Protein AF-A0A9W4UW93-F1 (afdb_monomer)

Secondary structure (DSSP, 8-state):
-PPPHHHHHHHHHHHHHHHHTHHHHHHHHHHH-SSS-HHHHHHHHHHHHHHHHHHHHHTTSSS---HHHHHHHHHHHHHHHHHHHHHHH---

Radius of gyration: 14.06 Å; Cα contacts (8 Å, |Δi|>4): 73; chains: 1; bounding box: 36×21×44 Å

Solvent-accessible surface area (backbone atoms only — not comparable to full-atom values): 5124 Å² total; per-residue (Å²): 110,68,72,52,72,69,54,51,51,49,55,49,50,43,50,56,50,48,39,73,46,19,63,61,41,35,57,55,21,54,79,72,32,88,88,51,62,31,51,60,48,20,48,51,49,49,55,50,50,46,52,48,54,53,55,58,71,32,66,83,46,96,65,66,81,49,73,46,28,53,51,48,52,51,50,56,50,58,73,42,42,64,60,43,52,47,42,45,63,50,90,126

pLDDT: mean 89.3, std 11.52, range [40.62, 98.12]

Mean predicted aligned error: 4.59 Å

Foldseek 3Di:
DEDDPVLLVVLVVLLVVLLVVLVVLLVVLVVVQPVHDSLVSSLVVSLVSSVVVSQVVQPVPPDTDDPNHVVVSVVSCVVCSVSSSDSNVDDD

Structure (mmCIF, N/CA/C/O backbone):
data_AF-A0A9W4UW93-F1
#
_entry.id   AF-A0A9W4UW93-F1
#
loop_
_atom_site.group_PDB
_atom_site.id
_atom_site.type_symbol
_atom_site.label_atom_id
_atom_site.label_alt_id
_atom_site.label_comp_id
_atom_site.label_asym_id
_atom_site.label_entity_id
_atom_site.label_seq_id
_atom_site.pdbx_PDB_ins_code
_atom_site.Cartn_x
_atom_site.Cartn_y
_atom_site.Cartn_z
_atom_site.occupancy
_atom_site.B_iso_or_equiv
_atom_site.auth_seq_id
_atom_site.auth_comp_id
_atom_site.auth_asym_id
_atom_site.auth_atom_id
_atom_site.pdbx_PDB_model_num
ATOM 1 N N . MET A 1 1 ? 7.626 -8.784 -19.518 1.00 61.25 1 MET A N 1
ATOM 2 C CA . MET A 1 1 ? 8.906 -8.810 -18.773 1.00 61.25 1 MET A CA 1
ATOM 3 C C . MET A 1 1 ? 8.589 -8.457 -17.336 1.00 61.25 1 MET A C 1
ATOM 5 O O . MET A 1 1 ? 7.615 -7.760 -17.131 1.00 61.25 1 MET A O 1
ATOM 9 N N . ALA A 1 2 ? 9.340 -9.007 -16.388 1.00 78.19 2 ALA A N 1
ATOM 10 C CA . ALA A 1 2 ? 9.182 -8.759 -14.957 1.00 78.19 2 ALA A CA 1
ATOM 11 C C . ALA A 1 2 ? 9.935 -7.479 -14.532 1.00 78.19 2 ALA A C 1
ATOM 13 O O . ALA A 1 2 ? 10.783 -7.007 -15.291 1.00 78.19 2 ALA A O 1
ATOM 14 N N . LEU A 1 3 ? 9.693 -6.979 -13.313 1.00 85.94 3 LEU A N 1
ATOM 15 C CA . LEU A 1 3 ? 10.270 -5.717 -12.826 1.00 85.94 3 LEU A CA 1
ATOM 16 C C . LEU A 1 3 ? 11.803 -5.760 -12.801 1.00 85.94 3 LEU A C 1
ATOM 18 O O . LEU A 1 3 ? 12.404 -6.755 -12.370 1.00 85.94 3 LEU A O 1
ATOM 22 N N . GLN A 1 4 ? 12.447 -4.661 -13.176 1.00 90.19 4 GLN A N 1
ATOM 23 C CA . GLN A 1 4 ? 13.885 -4.463 -13.004 1.00 90.19 4 GLN A CA 1
ATOM 24 C C . GLN A 1 4 ? 14.242 -4.273 -11.522 1.00 90.19 4 GLN A C 1
ATOM 26 O O . GLN A 1 4 ? 13.386 -4.011 -10.675 1.00 90.19 4 GLN A O 1
ATOM 31 N N . GLU A 1 5 ? 15.522 -4.423 -11.177 1.00 91.44 5 GLU A N 1
ATOM 32 C CA . GLU A 1 5 ? 15.981 -4.346 -9.782 1.00 91.44 5 GLU A CA 1
ATOM 33 C C . GLU A 1 5 ? 15.674 -2.988 -9.134 1.00 91.44 5 GLU A C 1
ATOM 35 O O . GLU A 1 5 ? 15.196 -2.941 -7.999 1.00 91.44 5 GLU A O 1
ATOM 40 N N . GLU A 1 6 ? 15.871 -1.897 -9.875 1.00 91.12 6 GLU A N 1
ATOM 41 C CA . GLU A 1 6 ? 15.589 -0.536 -9.412 1.00 91.12 6 GLU A CA 1
ATOM 42 C C . GLU A 1 6 ? 14.094 -0.323 -9.134 1.00 91.12 6 GLU A C 1
ATOM 44 O O . GLU A 1 6 ? 13.719 0.243 -8.109 1.00 91.12 6 GLU A O 1
ATOM 49 N N . GLU A 1 7 ? 13.220 -0.882 -9.972 1.00 91.38 7 GLU A N 1
ATOM 50 C CA . GLU A 1 7 ? 11.769 -0.819 -9.784 1.00 91.38 7 GLU A CA 1
ATOM 51 C C . GLU A 1 7 ? 11.326 -1.618 -8.556 1.00 91.38 7 GLU A C 1
ATOM 53 O O . GLU A 1 7 ? 10.502 -1.157 -7.766 1.00 91.38 7 GLU A O 1
ATOM 58 N N . ARG A 1 8 ? 11.918 -2.799 -8.334 1.00 94.88 8 ARG A N 1
ATOM 59 C CA . ARG A 1 8 ? 11.678 -3.582 -7.112 1.00 94.88 8 ARG A CA 1
ATOM 60 C C . ARG A 1 8 ? 12.148 -2.819 -5.878 1.00 94.88 8 ARG A C 1
ATOM 62 O O . ARG A 1 8 ? 11.468 -2.843 -4.852 1.00 94.88 8 ARG A O 1
ATOM 69 N N . ALA A 1 9 ? 13.307 -2.168 -5.945 1.00 96.19 9 ALA A N 1
ATOM 70 C CA . ALA A 1 9 ? 13.823 -1.356 -4.848 1.00 96.19 9 ALA A CA 1
ATOM 71 C C . ALA A 1 9 ? 12.891 -0.171 -4.552 1.00 96.19 9 ALA A C 1
ATOM 73 O O . ALA A 1 9 ? 12.556 0.066 -3.391 1.00 96.19 9 ALA A O 1
ATOM 74 N N . PHE A 1 10 ? 12.391 0.497 -5.592 1.00 95.19 10 PHE A N 1
ATOM 75 C CA . PHE A 1 10 ? 11.415 1.573 -5.467 1.00 95.19 10 PHE A CA 1
ATOM 76 C C . PHE A 1 10 ? 10.102 1.098 -4.829 1.00 95.19 10 PHE A C 1
ATOM 78 O O . PHE A 1 10 ? 9.654 1.677 -3.842 1.00 95.19 10 PHE A O 1
ATOM 85 N N . VAL A 1 11 ? 9.519 -0.009 -5.301 1.00 96.75 11 VAL A N 1
ATOM 86 C CA . VAL A 1 11 ? 8.293 -0.578 -4.708 1.00 96.75 11 VAL A CA 1
ATOM 87 C C . VAL A 1 11 ? 8.510 -0.970 -3.242 1.00 96.75 11 VAL A C 1
ATOM 89 O O . VAL A 1 11 ? 7.637 -0.729 -2.408 1.00 96.75 11 VAL A O 1
ATOM 92 N N . LYS A 1 12 ? 9.673 -1.539 -2.893 1.00 97.75 12 LYS A N 1
ATOM 93 C CA . LYS A 1 12 ? 10.023 -1.826 -1.490 1.00 97.75 12 LYS A CA 1
ATOM 94 C C . LYS A 1 12 ? 10.085 -0.548 -0.656 1.00 97.75 12 LYS A C 1
ATOM 96 O O . LYS A 1 12 ? 9.518 -0.531 0.430 1.00 97.75 12 LYS A O 1
ATOM 101 N N . SER A 1 13 ? 10.695 0.513 -1.183 1.00 97.88 13 SER A N 1
ATOM 102 C CA . SER A 1 13 ? 10.741 1.822 -0.529 1.00 97.88 13 SER A CA 1
ATOM 103 C C . SER A 1 13 ? 9.346 2.411 -0.309 1.00 97.88 13 SER A C 1
ATOM 105 O O . SER A 1 13 ? 9.084 2.893 0.790 1.00 97.88 13 SER A O 1
ATOM 107 N N . LEU A 1 14 ? 8.442 2.331 -1.295 1.00 97.69 14 LEU A N 1
ATOM 108 C CA . LEU A 1 14 ? 7.048 2.755 -1.123 1.00 97.69 14 LEU A CA 1
ATOM 109 C C . LEU A 1 14 ? 6.369 1.965 -0.001 1.00 97.69 14 LEU A C 1
ATOM 111 O O . LEU A 1 14 ? 5.726 2.549 0.866 1.00 97.69 14 LEU A O 1
ATOM 115 N N . LEU A 1 15 ? 6.526 0.639 0.005 1.00 98.06 15 LEU A N 1
ATOM 116 C CA . LEU A 1 15 ? 5.942 -0.223 1.033 1.00 98.06 15 LEU A CA 1
ATOM 117 C C . LEU A 1 15 ? 6.472 0.115 2.428 1.00 98.06 15 LEU A C 1
ATOM 119 O O . LEU A 1 15 ? 5.675 0.28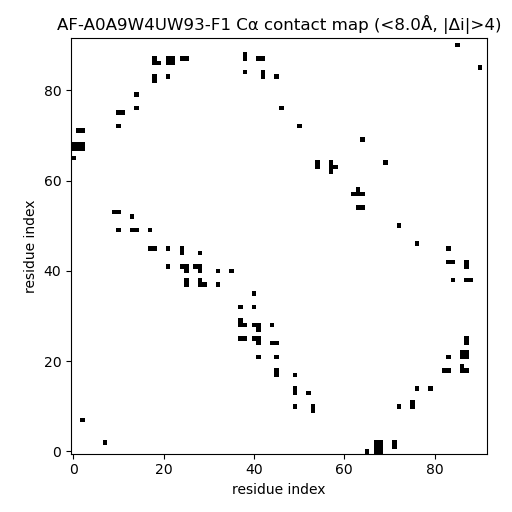1 3.346 1.00 98.06 15 LEU A O 1
ATOM 123 N N . ASP A 1 16 ? 7.788 0.249 2.589 1.00 98.12 16 ASP A N 1
ATOM 124 C CA . ASP A 1 16 ? 8.395 0.591 3.877 1.00 98.12 16 ASP A CA 1
ATOM 125 C C . ASP A 1 16 ? 7.941 1.984 4.355 1.00 98.12 16 ASP A C 1
ATOM 127 O O . ASP A 1 16 ? 7.587 2.144 5.524 1.00 98.12 16 ASP A O 1
ATOM 131 N N . TYR A 1 17 ? 7.853 2.962 3.446 1.00 97.88 17 TYR A N 1
ATOM 132 C CA . TYR A 1 17 ? 7.347 4.305 3.740 1.00 97.88 17 TYR A CA 1
ATOM 133 C C . TYR A 1 17 ? 5.884 4.289 4.207 1.00 97.88 17 TYR A C 1
ATOM 135 O O . TYR A 1 17 ? 5.574 4.775 5.293 1.00 97.88 17 TYR A O 1
ATOM 143 N N . TYR A 1 18 ? 4.976 3.693 3.430 1.00 97.50 18 TYR A N 1
ATOM 144 C CA . TYR A 1 18 ? 3.549 3.712 3.764 1.00 97.50 18 TYR A CA 1
ATOM 145 C C . TYR A 1 18 ? 3.200 2.846 4.985 1.00 97.50 18 TYR A C 1
ATOM 147 O O . TYR A 1 18 ? 2.222 3.128 5.675 1.00 97.50 18 TYR A O 1
ATOM 155 N N . ILE A 1 19 ? 3.995 1.812 5.284 1.00 97.06 19 ILE A N 1
ATOM 156 C CA . ILE A 1 19 ? 3.885 1.048 6.535 1.00 97.06 19 ILE A CA 1
ATOM 157 C C . ILE A 1 19 ? 4.296 1.918 7.730 1.00 97.06 19 ILE A C 1
ATOM 159 O O . ILE A 1 19 ? 3.569 1.958 8.727 1.00 97.06 19 ILE A O 1
ATOM 163 N N . ALA A 1 20 ? 5.423 2.632 7.636 1.00 97.00 20 ALA A N 1
ATOM 164 C CA . ALA A 1 20 ? 5.894 3.518 8.701 1.00 97.00 20 ALA A CA 1
ATOM 165 C C . ALA A 1 20 ? 4.897 4.655 8.991 1.00 97.00 20 ALA A C 1
ATOM 167 O O . ALA A 1 20 ? 4.626 4.961 10.148 1.00 97.00 20 ALA A O 1
ATOM 168 N N . GLU A 1 21 ? 4.276 5.204 7.946 1.00 95.94 21 GLU A N 1
ATOM 169 C CA . GLU A 1 21 ? 3.287 6.287 8.030 1.00 95.94 21 GLU A CA 1
ATOM 170 C C . GLU A 1 21 ? 1.835 5.793 8.212 1.00 95.94 21 GLU A C 1
ATOM 172 O O . GLU A 1 21 ? 0.883 6.571 8.122 1.00 95.94 21 GLU A O 1
ATOM 177 N N . SER A 1 22 ? 1.630 4.499 8.487 1.00 95.44 22 SER A N 1
ATOM 178 C CA . SER A 1 22 ? 0.303 3.864 8.605 1.00 95.44 22 SER A CA 1
ATOM 179 C C . SER A 1 22 ? -0.666 4.586 9.548 1.00 95.44 22 SER A C 1
ATOM 181 O O . SER A 1 22 ? -1.862 4.646 9.260 1.00 95.44 22 SER A O 1
ATOM 183 N N . GLY A 1 23 ? -0.175 5.194 10.633 1.00 94.31 23 GLY A N 1
ATOM 184 C CA . GLY A 1 23 ? -0.999 5.965 11.570 1.00 94.31 23 GLY A CA 1
ATOM 185 C C . GLY A 1 23 ? -1.705 7.164 10.924 1.00 94.31 23 GLY A C 1
ATOM 186 O O . GLY A 1 23 ? -2.877 7.415 11.212 1.00 94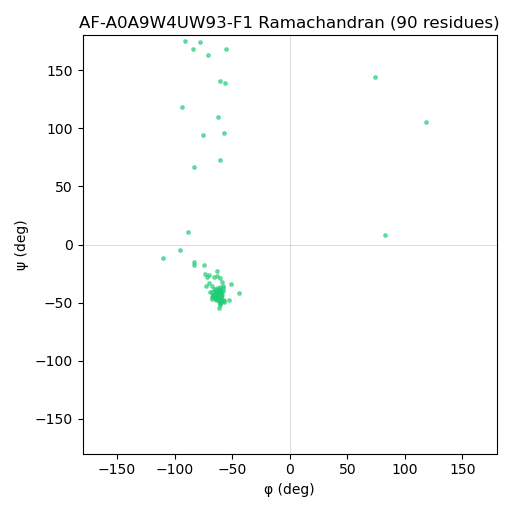.31 23 GLY A O 1
ATOM 187 N N . SER A 1 24 ? -1.031 7.855 10.002 1.00 94.25 24 SER A N 1
ATOM 188 C CA . SER A 1 24 ? -1.600 8.963 9.226 1.00 94.25 24 SER A CA 1
ATOM 189 C C . SER A 1 24 ? -2.731 8.466 8.318 1.00 94.25 24 SER A C 1
ATOM 191 O O . SER A 1 24 ? -3.795 9.082 8.243 1.00 94.25 24 SER A O 1
ATOM 193 N N . TYR A 1 25 ? -2.556 7.296 7.695 1.00 94.81 25 TYR A N 1
ATOM 194 C CA . TYR A 1 25 ? -3.585 6.673 6.855 1.00 94.81 25 TYR A CA 1
ATOM 195 C C . TYR A 1 25 ? -4.777 6.150 7.654 1.00 94.81 25 TYR A C 1
ATOM 197 O O . TYR A 1 25 ? -5.899 6.213 7.161 1.00 94.81 25 TYR A O 1
ATOM 205 N N . VAL A 1 26 ? -4.570 5.676 8.887 1.00 94.75 26 VAL A N 1
ATOM 206 C CA . VAL A 1 26 ? -5.664 5.290 9.795 1.00 94.75 26 VAL A CA 1
ATOM 207 C C . VAL A 1 26 ? -6.491 6.506 10.206 1.00 94.75 26 VAL A C 1
ATOM 209 O O . VAL A 1 26 ? -7.719 6.431 10.180 1.00 94.75 26 VAL A O 1
ATOM 212 N N . GLN A 1 27 ? -5.846 7.628 10.543 1.00 92.75 27 GLN A N 1
ATOM 213 C CA . GLN A 1 27 ? -6.556 8.874 10.856 1.00 92.75 27 GLN A CA 1
ATOM 214 C C . GLN A 1 27 ? -7.380 9.354 9.661 1.00 92.75 27 GLN A C 1
ATOM 216 O O . GLN A 1 27 ? -8.581 9.569 9.802 1.00 92.75 27 GLN A O 1
ATOM 221 N N . MET A 1 28 ? -6.763 9.426 8.478 1.00 92.06 28 MET A N 1
ATOM 222 C CA . MET A 1 28 ? -7.453 9.817 7.249 1.00 92.06 28 MET A CA 1
ATOM 223 C C . MET A 1 28 ? -8.609 8.863 6.920 1.00 92.06 28 MET A C 1
ATOM 225 O O . MET A 1 28 ? -9.707 9.308 6.611 1.00 92.06 28 MET A O 1
ATOM 229 N N . ALA A 1 29 ? -8.405 7.547 7.034 1.00 93.62 29 ALA A N 1
ATOM 230 C CA . ALA A 1 29 ? -9.455 6.555 6.814 1.00 93.62 29 ALA A CA 1
ATOM 231 C C . ALA A 1 29 ? -10.658 6.745 7.752 1.00 93.62 29 ALA A C 1
ATOM 233 O O . ALA A 1 29 ? -11.785 6.466 7.349 1.00 93.62 29 ALA A O 1
ATOM 234 N N . GLY A 1 30 ? -10.436 7.236 8.975 1.00 91.25 30 GLY A N 1
ATOM 235 C CA . GLY A 1 30 ? -11.496 7.542 9.935 1.00 91.25 30 GLY A CA 1
ATOM 236 C C . GLY A 1 30 ? -12.490 8.596 9.444 1.00 91.25 30 GLY A C 1
ATOM 237 O O . GLY A 1 30 ? -13.659 8.526 9.810 1.00 91.25 30 GLY A O 1
ATOM 238 N N . GLU A 1 31 ? -12.065 9.519 8.576 1.00 89.62 31 GLU A N 1
ATOM 239 C CA . GLU A 1 31 ? -12.942 10.545 7.992 1.00 89.62 31 GLU A CA 1
ATOM 240 C C . GLU A 1 31 ? -13.920 9.970 6.957 1.00 89.62 31 GLU A C 1
ATOM 242 O O . GLU A 1 31 ? -15.011 10.503 6.777 1.00 89.62 31 GLU A O 1
ATOM 247 N N . TYR A 1 32 ? -13.545 8.872 6.291 1.00 87.31 32 TYR A N 1
ATOM 248 C CA . TYR A 1 32 ? -14.299 8.291 5.170 1.00 87.31 32 TYR A CA 1
ATOM 249 C C . TYR A 1 32 ? -14.962 6.950 5.506 1.00 87.31 32 TYR A C 1
ATOM 251 O O . TYR A 1 32 ? -15.782 6.444 4.741 1.00 87.31 32 TYR A O 1
ATOM 259 N N . ALA A 1 33 ? -14.613 6.342 6.638 1.00 85.31 33 ALA A N 1
ATOM 260 C CA . ALA A 1 33 ? -15.183 5.082 7.093 1.00 85.31 33 ALA A CA 1
ATOM 261 C C . ALA A 1 33 ? -16.515 5.317 7.829 1.00 85.31 33 ALA A C 1
ATOM 263 O O . ALA A 1 33 ? -16.605 5.071 9.030 1.00 85.31 33 ALA A O 1
ATOM 264 N N . GLU A 1 34 ? -17.551 5.776 7.113 1.00 77.00 34 GLU A N 1
ATOM 265 C CA . GLU A 1 34 ? -18.915 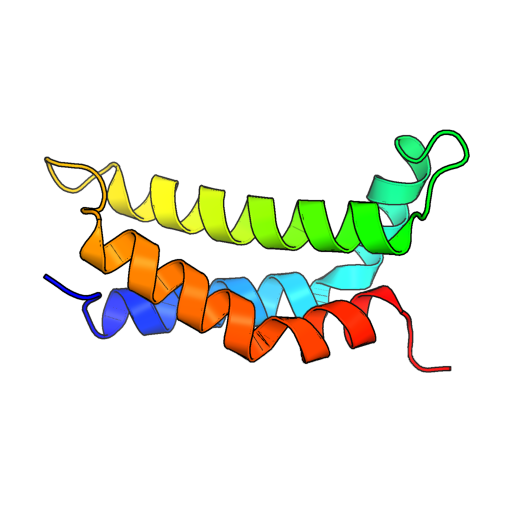6.051 7.615 1.00 77.00 34 GLU A CA 1
ATOM 266 C C . GLU A 1 34 ? -19.607 4.791 8.195 1.00 77.00 34 GLU A C 1
ATOM 268 O O . GLU A 1 34 ? -20.498 4.196 7.592 1.00 77.00 34 GLU A O 1
ATOM 273 N N . GLY A 1 35 ? -19.173 4.336 9.375 1.00 66.75 35 GLY A N 1
ATOM 274 C CA . GLY A 1 35 ? -19.617 3.084 10.004 1.00 66.75 35 GLY A CA 1
ATOM 275 C C . GLY A 1 35 ? -18.897 1.823 9.505 1.00 66.75 35 GLY A C 1
ATOM 276 O O . GLY A 1 35 ? -19.297 0.712 9.853 1.00 66.75 35 GLY A O 1
ATOM 277 N N . GLY A 1 36 ? -17.842 1.980 8.698 1.00 73.00 36 GLY A N 1
ATOM 278 C CA . GLY A 1 36 ? -17.028 0.885 8.163 1.00 73.00 36 GLY A CA 1
ATOM 279 C C . GLY A 1 36 ? -15.824 0.508 9.036 1.00 73.00 36 GLY A C 1
ATOM 280 O O . GLY A 1 36 ? -15.492 1.169 10.021 1.00 73.00 36 GLY A O 1
ATOM 281 N N . ALA A 1 37 ? -15.116 -0.554 8.645 1.00 88.44 37 ALA A N 1
ATOM 282 C CA . ALA A 1 37 ? -13.867 -0.956 9.287 1.00 88.44 37 ALA A CA 1
ATOM 283 C C . ALA A 1 37 ? -12.719 -0.020 8.865 1.00 88.44 37 ALA A C 1
ATOM 285 O O . ALA A 1 37 ? -12.067 -0.245 7.847 1.00 88.44 37 ALA A O 1
ATOM 286 N N . VAL A 1 38 ? -12.450 1.016 9.672 1.00 93.06 38 VAL A N 1
ATOM 287 C CA . VAL A 1 38 ? -11.376 2.017 9.461 1.00 93.06 38 VAL A CA 1
ATOM 288 C C . VAL A 1 38 ? -10.052 1.374 9.031 1.00 93.06 38 VAL A C 1
ATOM 290 O O . VAL A 1 38 ? -9.383 1.860 8.125 1.00 93.06 38 VAL A O 1
ATOM 293 N N . ARG A 1 39 ? -9.688 0.241 9.643 1.00 92.56 39 ARG A N 1
ATOM 294 C CA . ARG A 1 39 ? -8.449 -0.493 9.343 1.00 92.56 39 ARG A CA 1
ATOM 295 C C . ARG A 1 39 ? -8.420 -1.083 7.933 1.00 92.56 39 ARG A C 1
ATOM 297 O O . ARG A 1 39 ? -7.373 -1.059 7.295 1.00 92.56 39 ARG A O 1
ATOM 304 N N . ASP A 1 40 ? -9.548 -1.587 7.436 1.00 93.06 40 ASP A N 1
ATOM 305 C CA . ASP A 1 40 ? -9.637 -2.122 6.073 1.00 93.06 40 ASP A CA 1
ATOM 306 C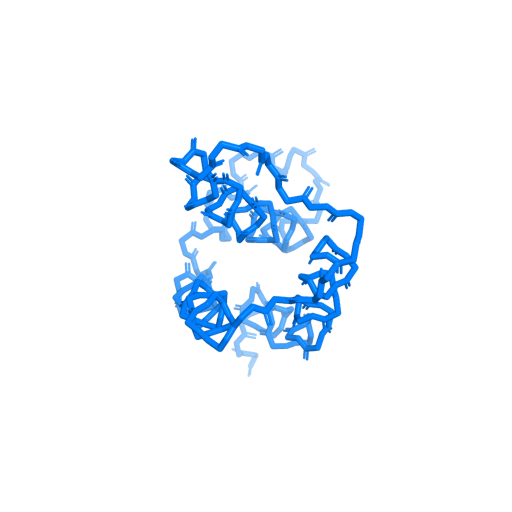 C . ASP A 1 40 ? -9.610 -0.996 5.035 1.00 93.06 40 ASP A C 1
ATOM 308 O O . ASP A 1 40 ? -8.979 -1.139 3.987 1.00 93.06 40 ASP A O 1
ATOM 312 N N . VAL A 1 41 ? -10.217 0.153 5.355 1.00 95.06 41 VAL A N 1
ATOM 313 C CA . VAL A 1 41 ? -10.123 1.367 4.531 1.00 95.06 41 VAL A CA 1
ATOM 314 C C . VAL A 1 41 ? -8.674 1.864 4.477 1.00 95.06 41 VAL A C 1
ATOM 316 O O . VAL A 1 41 ? -8.147 2.072 3.387 1.00 95.06 41 VAL A O 1
ATOM 319 N N . ALA A 1 42 ? -7.988 1.964 5.620 1.00 95.88 42 ALA A N 1
ATOM 320 C CA . ALA A 1 42 ? -6.576 2.348 5.688 1.00 95.88 42 ALA A CA 1
ATOM 321 C C . ALA A 1 42 ? -5.667 1.372 4.921 1.00 95.88 42 ALA A C 1
ATOM 323 O O . ALA A 1 42 ? -4.802 1.801 4.158 1.00 95.88 42 ALA A O 1
ATOM 324 N N . PHE A 1 43 ? -5.896 0.061 5.059 1.00 96.00 43 PHE A N 1
ATOM 325 C CA . PHE A 1 43 ? -5.197 -0.960 4.275 1.00 96.00 43 PHE A CA 1
ATOM 326 C C . PHE A 1 43 ? -5.388 -0.736 2.768 1.00 96.00 43 PHE A C 1
ATOM 328 O O . PHE A 1 43 ? -4.415 -0.738 2.013 1.00 96.00 43 PHE A O 1
ATOM 335 N N . GLY A 1 44 ? -6.631 -0.514 2.331 1.00 95.31 44 GLY A N 1
ATOM 336 C CA . GLY A 1 44 ? -6.955 -0.235 0.934 1.00 95.31 44 GLY A CA 1
ATOM 337 C C . GLY A 1 44 ? -6.276 1.030 0.408 1.00 95.31 44 GLY A C 1
ATOM 338 O O . GLY A 1 44 ? -5.730 1.007 -0.695 1.00 95.31 44 GLY A O 1
ATOM 339 N N . ILE A 1 45 ? -6.245 2.098 1.210 1.00 95.75 45 ILE A N 1
ATOM 340 C CA . ILE A 1 45 ? -5.557 3.353 0.881 1.00 95.75 45 ILE A CA 1
ATOM 341 C C . ILE A 1 45 ? -4.062 3.110 0.671 1.00 95.75 45 ILE A C 1
ATOM 343 O O . ILE A 1 45 ? -3.546 3.461 -0.383 1.00 95.75 45 ILE A O 1
ATOM 347 N N . ILE A 1 46 ? -3.375 2.461 1.617 1.00 97.19 46 ILE A N 1
ATOM 348 C CA . ILE A 1 46 ? -1.936 2.164 1.509 1.00 97.19 46 ILE A CA 1
ATOM 349 C C . ILE A 1 46 ? -1.655 1.350 0.241 1.00 97.19 46 ILE A C 1
ATOM 351 O O . ILE A 1 46 ? -0.780 1.713 -0.546 1.00 97.19 46 ILE A O 1
ATOM 355 N N . VAL A 1 47 ? -2.413 0.274 0.003 1.00 97.56 47 VAL A N 1
ATOM 356 C CA . VAL A 1 47 ? -2.259 -0.554 -1.205 1.00 97.56 47 VAL A CA 1
ATOM 357 C C . VAL A 1 47 ? -2.468 0.279 -2.472 1.00 97.56 47 VAL A C 1
ATOM 359 O O . VAL A 1 47 ? -1.683 0.161 -3.414 1.00 97.56 47 VAL A O 1
ATOM 362 N N . GLY A 1 48 ? -3.490 1.138 -2.490 1.00 96.62 48 GLY A N 1
ATOM 363 C CA . GLY A 1 48 ? -3.781 2.044 -3.599 1.00 96.62 48 GLY A CA 1
ATOM 364 C C . GLY A 1 48 ? -2.685 3.084 -3.837 1.00 96.62 48 GLY A C 1
ATOM 365 O O . GLY A 1 48 ? -2.343 3.351 -4.990 1.00 96.62 48 GLY A O 1
ATOM 366 N N . CYS A 1 49 ? -2.087 3.625 -2.775 1.00 96.44 49 CYS A N 1
ATOM 367 C CA . 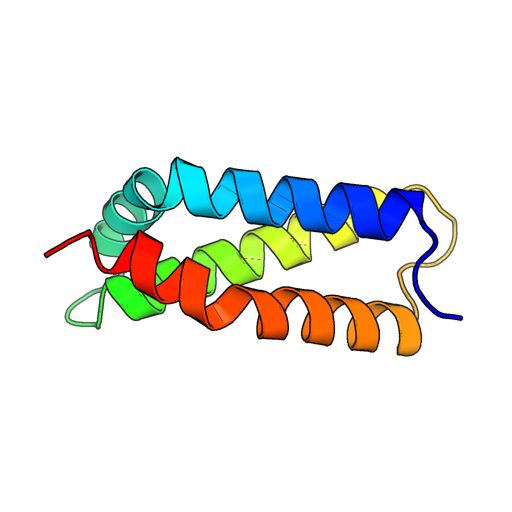CYS A 1 49 ? -0.972 4.566 -2.848 1.00 96.44 49 CYS A CA 1
ATOM 368 C C . CYS A 1 49 ? 0.295 3.906 -3.404 1.00 96.44 49 CYS A C 1
ATOM 370 O O . CYS A 1 49 ? 0.915 4.468 -4.302 1.00 96.44 49 CYS A O 1
ATOM 372 N N . VAL A 1 50 ? 0.638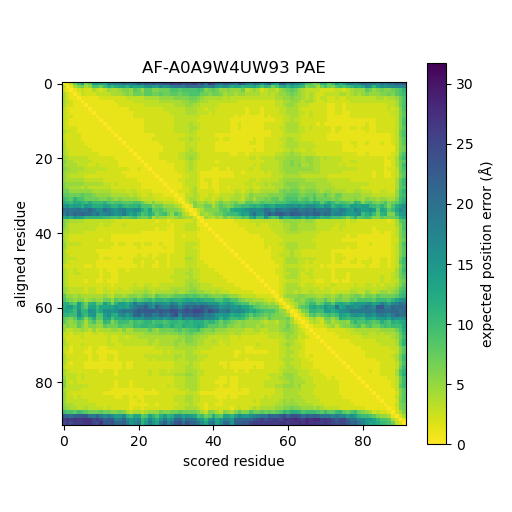 2.689 -2.963 1.00 96.94 50 VAL A N 1
ATOM 373 C CA . VAL A 1 50 ? 1.760 1.922 -3.540 1.00 96.94 50 VAL A CA 1
ATOM 374 C C . VAL A 1 50 ? 1.527 1.667 -5.030 1.00 96.94 50 VAL A C 1
ATOM 376 O O . VAL A 1 50 ? 2.424 1.888 -5.843 1.00 96.94 50 VAL A O 1
ATOM 379 N N . TYR A 1 51 ? 0.313 1.241 -5.397 1.00 94.69 51 TYR A N 1
ATOM 380 C CA . TYR A 1 51 ? -0.066 1.024 -6.795 1.00 94.69 51 TYR A CA 1
ATOM 381 C C . TYR A 1 51 ? 0.088 2.298 -7.630 1.00 94.69 51 TYR A C 1
ATOM 383 O O . TYR A 1 51 ? 0.688 2.269 -8.701 1.00 94.69 51 TYR A O 1
ATOM 391 N N . SER A 1 52 ? -0.439 3.417 -7.132 1.00 93.56 52 SER A N 1
ATOM 392 C CA . SER A 1 52 ? -0.414 4.699 -7.838 1.00 93.56 52 SER A CA 1
ATOM 393 C C . SER A 1 52 ? 1.011 5.229 -7.983 1.00 93.56 52 SER A C 1
ATOM 395 O O . SER A 1 52 ? 1.399 5.593 -9.088 1.00 93.56 52 SER A O 1
ATOM 397 N N . GLY A 1 53 ? 1.819 5.175 -6.920 1.00 93.81 53 GLY A N 1
ATOM 398 C CA . GLY A 1 53 ? 3.218 5.605 -6.956 1.00 93.81 53 GLY A CA 1
ATOM 399 C C . GLY A 1 53 ? 4.057 4.802 -7.951 1.00 93.81 53 GLY A C 1
ATOM 400 O O . GLY A 1 53 ? 4.845 5.377 -8.698 1.00 93.81 53 GLY A O 1
ATOM 401 N N . PHE A 1 54 ? 3.834 3.486 -8.040 1.00 92.75 54 PHE A N 1
ATOM 402 C CA . PHE A 1 54 ? 4.452 2.662 -9.081 1.00 92.75 54 PHE A CA 1
ATOM 403 C C . PHE A 1 54 ? 3.978 3.052 -10.490 1.00 92.75 54 PHE A C 1
ATOM 405 O O . PHE A 1 54 ? 4.784 3.227 -11.398 1.00 92.75 54 PHE A O 1
ATOM 412 N N . MET A 1 55 ? 2.673 3.237 -10.701 1.00 89.81 55 MET A N 1
ATOM 413 C CA . MET A 1 55 ? 2.156 3.661 -12.008 1.00 89.81 55 MET A CA 1
ATOM 414 C C . MET A 1 55 ? 2.718 5.020 -12.447 1.00 89.81 55 MET A C 1
ATOM 416 O O . MET A 1 55 ? 2.976 5.231 -13.633 1.00 89.81 55 MET A O 1
ATOM 420 N N . GLU A 1 56 ? 2.908 5.942 -11.505 1.00 89.31 56 GLU A N 1
ATOM 421 C CA . GLU A 1 56 ? 3.489 7.259 -11.751 1.00 89.31 56 GLU A CA 1
ATOM 422 C C . GLU A 1 56 ? 4.974 7.183 -12.102 1.00 89.31 56 GLU A C 1
ATOM 424 O O . GLU A 1 56 ? 5.388 7.849 -13.053 1.00 89.31 56 GLU A O 1
ATOM 429 N N . SER A 1 57 ? 5.757 6.326 -11.436 1.00 86.62 57 SER A N 1
ATOM 430 C CA . SER A 1 57 ? 7.173 6.133 -11.784 1.00 86.62 57 SER A CA 1
ATOM 431 C C . SER A 1 57 ? 7.352 5.564 -13.195 1.00 86.62 57 SER A C 1
ATOM 433 O O . SER A 1 57 ? 8.344 5.849 -13.858 1.00 86.62 57 SER A O 1
ATOM 435 N N . ARG A 1 58 ? 6.357 4.820 -13.695 1.00 79.44 58 ARG A N 1
ATOM 436 C CA . ARG A 1 58 ? 6.344 4.236 -15.045 1.00 79.44 58 ARG A CA 1
ATOM 437 C C . ARG A 1 58 ? 5.874 5.201 -16.142 1.00 79.44 58 ARG A C 1
ATOM 439 O O . ARG A 1 58 ? 6.084 4.916 -17.316 1.00 79.44 58 ARG A O 1
ATOM 446 N N . ARG A 1 59 ? 5.241 6.340 -15.817 1.00 74.69 59 ARG A N 1
ATOM 447 C CA . ARG A 1 59 ? 4.658 7.262 -16.824 1.00 74.69 59 ARG A CA 1
ATOM 448 C C . ARG A 1 59 ? 5.682 7.898 -17.773 1.00 74.69 59 ARG A C 1
ATOM 450 O O . ARG A 1 59 ? 5.287 8.342 -18.849 1.00 74.69 59 ARG A O 1
ATOM 457 N N . GLY A 1 60 ? 6.953 7.978 -17.379 1.00 69.88 60 GLY A N 1
ATOM 458 C CA . GLY A 1 60 ? 8.031 8.545 -18.200 1.00 69.88 60 GLY A CA 1
ATOM 459 C C . GLY A 1 60 ? 8.628 7.573 -19.221 1.00 69.88 60 GLY A C 1
ATOM 460 O O . GLY A 1 60 ? 9.256 8.007 -20.185 1.00 69.88 60 GLY A O 1
ATOM 461 N N . GLU A 1 61 ? 8.410 6.271 -19.043 1.00 65.06 61 GLU A N 1
ATOM 462 C CA . GLU A 1 61 ? 8.876 5.240 -19.961 1.00 65.06 61 GLU A CA 1
ATOM 463 C C . GLU A 1 61 ? 7.746 4.949 -20.951 1.00 65.06 61 GLU A C 1
ATOM 465 O O . GLU A 1 61 ? 6.633 4.606 -20.559 1.00 65.06 61 GLU A O 1
ATOM 470 N N . GLY A 1 62 ? 7.980 5.181 -22.245 1.00 57.97 62 GLY A N 1
ATOM 471 C CA . GLY A 1 62 ? 6.955 5.061 -23.284 1.00 57.97 62 GLY A CA 1
ATOM 472 C C . GLY A 1 62 ? 6.319 3.667 -23.314 1.00 57.97 62 GLY A C 1
ATOM 473 O O . GLY A 1 62 ? 6.854 2.757 -23.939 1.00 57.97 62 GLY A O 1
ATOM 474 N N . GLY A 1 63 ? 5.169 3.529 -22.652 1.00 66.38 63 GLY A N 1
ATOM 475 C CA . GLY A 1 63 ? 4.476 2.263 -22.426 1.00 66.38 63 GLY A CA 1
ATOM 476 C C . GLY A 1 63 ? 4.369 1.973 -20.930 1.00 66.38 63 GLY A C 1
ATOM 477 O O . GLY A 1 63 ? 5.348 1.604 -20.286 1.00 66.38 63 GLY A O 1
ATOM 478 N N . GLY A 1 64 ? 3.165 2.139 -20.373 1.00 72.81 64 GLY A N 1
ATOM 479 C CA . GLY A 1 64 ? 2.880 1.770 -18.984 1.00 72.81 64 GLY A CA 1
ATOM 480 C C . GLY A 1 64 ? 3.221 0.300 -18.683 1.00 72.81 64 GLY A C 1
ATOM 481 O O . GLY A 1 64 ? 3.470 -0.480 -19.603 1.00 72.81 64 GLY A O 1
ATOM 482 N N . PRO A 1 65 ? 3.239 -0.093 -17.401 1.00 81.94 65 PRO A N 1
ATOM 483 C CA . PRO A 1 65 ? 3.631 -1.439 -16.993 1.00 81.94 65 PRO A CA 1
ATOM 484 C C . PRO A 1 65 ? 2.788 -2.520 -17.686 1.00 81.94 65 PRO A C 1
ATOM 486 O O . PRO A 1 65 ? 1.572 -2.381 -17.847 1.00 81.94 65 PRO A O 1
ATOM 489 N N . GLY A 1 66 ? 3.449 -3.598 -18.106 1.00 85.06 66 GLY A N 1
ATOM 490 C CA . GLY A 1 66 ? 2.809 -4.757 -18.720 1.00 85.06 66 GLY A CA 1
ATOM 491 C C . GLY A 1 66 ? 2.143 -5.674 -17.690 1.00 85.06 66 GLY A C 1
ATOM 492 O O . GLY A 1 66 ? 2.290 -5.504 -16.483 1.00 85.06 66 GLY A O 1
ATOM 493 N N . LEU A 1 67 ? 1.424 -6.701 -18.157 1.00 84.56 67 LEU A N 1
ATOM 494 C CA . LEU A 1 67 ? 0.735 -7.657 -17.271 1.00 84.56 67 LEU A CA 1
ATOM 495 C C . LEU A 1 67 ? 1.685 -8.366 -16.292 1.00 84.56 67 LEU A C 1
ATOM 497 O O . LEU A 1 67 ? 1.319 -8.582 -15.138 1.00 84.56 67 LEU A O 1
ATOM 501 N N . ASP A 1 68 ? 2.896 -8.693 -16.742 1.00 87.94 68 ASP A N 1
ATOM 502 C CA . ASP A 1 68 ? 3.930 -9.323 -15.916 1.00 87.94 68 ASP A CA 1
ATOM 503 C C . ASP A 1 68 ? 4.392 -8.394 -14.778 1.00 87.94 68 ASP A C 1
ATOM 505 O O . ASP A 1 68 ? 4.464 -8.826 -13.628 1.00 87.94 68 ASP A O 1
ATOM 509 N N . ASP A 1 69 ? 4.628 -7.110 -15.078 1.00 89.88 69 ASP A N 1
ATOM 510 C CA . ASP A 1 69 ? 5.016 -6.085 -14.097 1.00 89.88 69 ASP A CA 1
ATOM 511 C C . ASP A 1 69 ? 3.938 -5.930 -13.019 1.00 89.88 69 ASP A C 1
ATOM 513 O O . ASP A 1 69 ? 4.220 -5.921 -11.819 1.00 89.88 69 ASP A O 1
ATOM 517 N N . MET A 1 70 ? 2.672 -5.882 -13.444 1.00 91.31 70 MET A N 1
ATOM 518 C CA . MET A 1 70 ? 1.525 -5.779 -12.539 1.00 91.31 70 MET A CA 1
ATOM 519 C C . MET A 1 70 ? 1.341 -7.041 -11.688 1.00 91.31 70 MET A C 1
ATOM 521 O O . MET A 1 70 ? 0.944 -6.959 -10.519 1.00 91.31 70 MET A O 1
ATOM 525 N N . GLY A 1 71 ? 1.634 -8.212 -12.260 1.00 93.75 71 GLY A N 1
ATOM 526 C CA . GLY A 1 71 ? 1.645 -9.486 -11.547 1.00 93.75 71 GLY A CA 1
ATOM 527 C C . GLY A 1 71 ? 2.700 -9.504 -10.445 1.00 93.75 71 GLY A C 1
ATOM 528 O O . GLY A 1 71 ? 2.404 -9.874 -9.305 1.00 93.75 71 GLY A O 1
ATOM 529 N N . GLU A 1 72 ? 3.907 -9.034 -10.753 1.00 95.19 72 GLU A N 1
ATOM 530 C CA . GLU A 1 72 ? 4.982 -8.952 -9.773 1.00 95.19 72 GLU A CA 1
ATOM 531 C C . GLU A 1 72 ? 4.697 -7.908 -8.683 1.00 95.19 72 GLU A C 1
ATOM 533 O O . GLU A 1 72 ? 4.815 -8.226 -7.498 1.00 95.19 72 GLU A O 1
ATOM 538 N N . LEU A 1 73 ? 4.222 -6.711 -9.046 1.00 95.50 73 LEU A N 1
ATOM 539 C CA . LEU A 1 73 ? 3.789 -5.685 -8.090 1.00 95.50 73 LEU A CA 1
ATOM 540 C C . LEU A 1 73 ? 2.763 -6.246 -7.096 1.00 95.50 73 LEU A C 1
ATOM 542 O O . LEU A 1 73 ? 2.903 -6.083 -5.881 1.00 95.50 73 LEU A O 1
ATOM 546 N N . ARG A 1 74 ? 1.742 -6.958 -7.595 1.00 95.38 74 ARG A N 1
ATOM 547 C CA . ARG A 1 74 ? 0.736 -7.618 -6.748 1.00 95.38 74 ARG A CA 1
ATOM 548 C C . ARG A 1 74 ? 1.380 -8.636 -5.808 1.00 95.38 74 ARG A C 1
ATOM 550 O O . ARG A 1 74 ? 0.982 -8.703 -4.646 1.00 95.38 74 ARG A O 1
ATOM 557 N N . SER A 1 75 ? 2.354 -9.411 -6.282 1.00 96.62 75 SER A N 1
ATOM 558 C CA . SER A 1 75 ? 3.080 -10.370 -5.447 1.00 96.62 75 SER A CA 1
ATOM 559 C C . SER A 1 75 ? 3.881 -9.674 -4.343 1.00 96.62 75 SER A C 1
ATOM 561 O O . SER A 1 75 ? 3.863 -10.126 -3.199 1.00 96.62 75 SER A O 1
ATOM 563 N N . MET A 1 76 ? 4.547 -8.558 -4.649 1.00 97.50 76 MET A N 1
ATOM 564 C CA . MET A 1 76 ? 5.316 -7.783 -3.669 1.00 97.50 76 MET A CA 1
ATOM 565 C C . MET A 1 76 ? 4.419 -7.174 -2.586 1.00 97.50 76 MET A C 1
ATOM 567 O O . MET A 1 76 ? 4.709 -7.312 -1.397 1.00 97.50 76 MET A O 1
ATOM 571 N N . ILE A 1 77 ? 3.298 -6.561 -2.983 1.00 97.06 77 ILE A N 1
ATOM 572 C CA . ILE A 1 77 ? 2.301 -6.023 -2.047 1.00 97.06 77 ILE A CA 1
ATOM 573 C C . ILE A 1 77 ? 1.697 -7.154 -1.206 1.00 97.06 77 ILE A C 1
ATOM 575 O O . ILE A 1 77 ? 1.604 -7.035 0.014 1.00 97.06 77 ILE A O 1
ATOM 579 N N . GLY A 1 78 ? 1.336 -8.276 -1.837 1.00 96.81 78 GLY A N 1
ATOM 580 C CA . GLY A 1 78 ? 0.813 -9.460 -1.154 1.00 96.81 78 GLY A CA 1
ATOM 581 C C . GLY A 1 78 ? 1.779 -10.011 -0.102 1.00 96.81 78 GLY A C 1
ATOM 582 O O . GLY A 1 78 ? 1.351 -10.341 1.001 1.00 96.81 78 GLY A O 1
ATOM 583 N N . GLY A 1 79 ? 3.082 -10.025 -0.398 1.00 97.69 79 GLY A N 1
ATOM 584 C CA . GLY A 1 79 ? 4.127 -10.441 0.541 1.00 97.69 79 GLY A CA 1
ATOM 585 C C . GLY A 1 79 ? 4.277 -9.525 1.762 1.00 97.69 79 GLY A C 1
ATOM 586 O O . GLY A 1 79 ? 4.660 -9.996 2.828 1.00 97.69 79 GLY A O 1
ATOM 587 N N . ARG A 1 80 ? 3.933 -8.236 1.642 1.00 97.62 80 ARG A N 1
ATOM 588 C CA . ARG A 1 80 ? 3.930 -7.267 2.755 1.00 97.62 80 ARG A CA 1
ATOM 589 C C . ARG A 1 80 ? 2.557 -7.098 3.417 1.00 97.62 80 ARG A C 1
ATOM 591 O O . ARG A 1 80 ? 2.460 -6.397 4.420 1.00 97.62 80 ARG A O 1
ATOM 598 N N . ALA A 1 81 ? 1.499 -7.735 2.909 1.00 96.25 81 ALA A N 1
ATOM 599 C CA . ALA A 1 81 ? 0.128 -7.489 3.361 1.00 96.25 81 ALA A CA 1
ATOM 600 C C . ALA A 1 81 ? -0.077 -7.735 4.866 1.00 96.25 81 ALA A C 1
ATOM 602 O O . ALA A 1 81 ? -0.823 -6.992 5.500 1.00 96.25 81 ALA A O 1
ATOM 603 N N . GLY A 1 82 ? 0.600 -8.734 5.446 1.00 96.12 82 GLY A N 1
ATOM 604 C CA . GLY A 1 82 ? 0.589 -8.973 6.89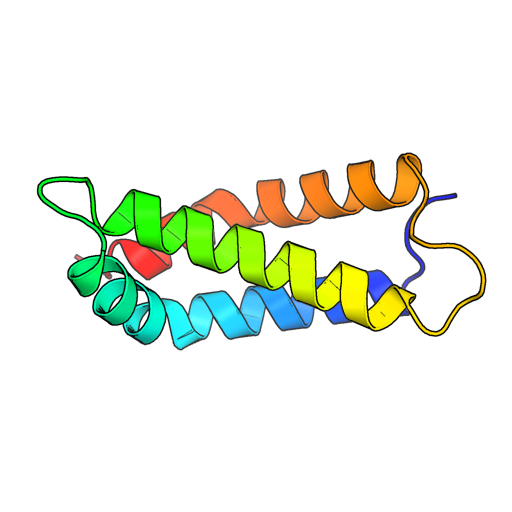5 1.00 96.12 82 GLY A CA 1
ATOM 605 C C . GLY A 1 82 ? 1.138 -7.780 7.683 1.00 96.12 82 GLY A C 1
ATOM 606 O O . GLY A 1 82 ? 0.444 -7.253 8.544 1.00 96.12 82 GLY A O 1
ATOM 607 N N . GLN A 1 83 ? 2.313 -7.278 7.296 1.00 96.94 83 GLN A N 1
ATOM 608 C CA . GLN A 1 83 ? 2.947 -6.121 7.938 1.00 96.94 83 GLN A CA 1
ATOM 609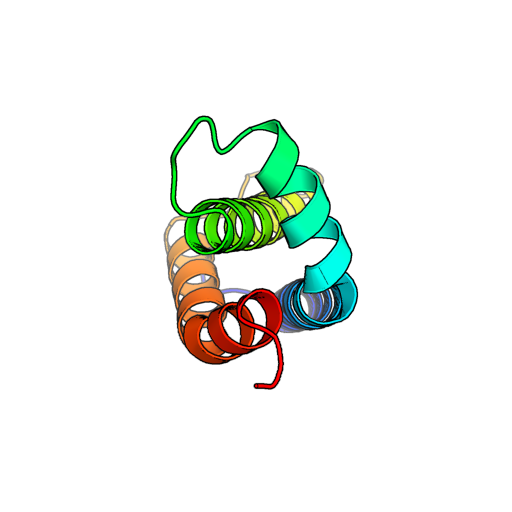 C C . GLN A 1 83 ? 2.105 -4.848 7.797 1.00 96.94 83 GLN A C 1
ATOM 611 O O . GLN A 1 83 ? 2.008 -4.071 8.740 1.00 96.94 83 GLN A O 1
ATOM 616 N N . ILE A 1 84 ? 1.453 -4.647 6.645 1.00 96.94 84 ILE A N 1
ATOM 617 C CA . ILE A 1 84 ? 0.523 -3.523 6.460 1.00 96.94 84 ILE A CA 1
ATOM 618 C C . ILE A 1 84 ? -0.645 -3.643 7.448 1.00 96.94 84 ILE A C 1
ATOM 620 O O . ILE A 1 84 ? -0.995 -2.660 8.096 1.00 96.94 84 ILE A O 1
ATOM 624 N N . ARG A 1 85 ? -1.235 -4.840 7.591 1.00 94.88 85 ARG A N 1
ATOM 625 C CA . ARG A 1 85 ? -2.3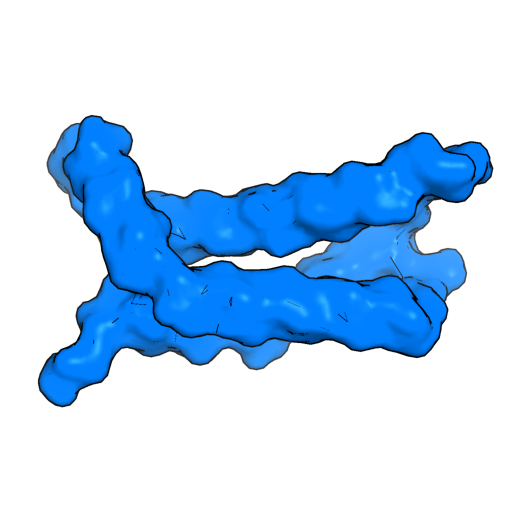47 -5.089 8.526 1.00 94.88 85 ARG A CA 1
ATOM 626 C C . ARG A 1 85 ? -1.949 -4.877 9.983 1.00 94.88 85 ARG A C 1
ATOM 628 O O . ARG A 1 85 ? -2.735 -4.306 10.732 1.00 94.88 85 ARG A O 1
ATOM 635 N N . GLU A 1 86 ? -0.757 -5.316 10.373 1.00 94.94 86 GLU A N 1
ATOM 636 C CA . GLU A 1 86 ? -0.219 -5.076 11.715 1.00 94.94 86 GLU A CA 1
ATOM 637 C C . GLU A 1 86 ? -0.024 -3.579 11.969 1.00 94.94 86 GLU A C 1
ATOM 639 O O . GLU A 1 86 ? -0.490 -3.058 12.981 1.00 94.94 86 GLU A O 1
ATOM 644 N N . ALA A 1 87 ? 0.574 -2.866 11.013 1.00 95.00 87 ALA A N 1
ATOM 645 C CA . ALA A 1 87 ? 0.842 -1.439 11.132 1.00 95.00 87 ALA A CA 1
ATOM 646 C C . ALA A 1 87 ? -0.447 -0.608 11.280 1.00 95.00 87 ALA A C 1
ATOM 648 O O . ALA A 1 87 ? -0.551 0.209 12.192 1.00 95.00 87 ALA A O 1
ATOM 649 N N . VAL A 1 88 ? -1.482 -0.878 10.470 1.00 94.06 88 VAL A N 1
ATOM 650 C CA . VAL A 1 88 ? -2.793 -0.203 10.611 1.00 94.06 88 VAL A CA 1
ATOM 651 C C . VAL A 1 88 ? -3.614 -0.709 11.805 1.00 94.06 88 VAL A C 1
ATOM 653 O O . VAL A 1 88 ? -4.572 -0.060 12.226 1.00 94.06 88 VAL A O 1
ATOM 656 N N . GLY A 1 89 ? -3.279 -1.882 12.349 1.00 85.81 89 GLY A N 1
ATOM 657 C CA . GLY A 1 89 ? -3.901 -2.448 13.544 1.00 85.81 89 GLY A CA 1
ATOM 658 C C . GLY A 1 89 ? -3.474 -1.751 14.837 1.00 85.81 89 GLY A C 1
ATOM 659 O O . GLY A 1 89 ? -4.255 -1.730 15.792 1.00 85.81 89 GLY A O 1
ATOM 660 N N . GLY A 1 90 ? -2.285 -1.141 14.835 1.00 66.81 90 GLY A N 1
ATOM 661 C CA . GLY A 1 90 ? -1.577 -0.707 16.035 1.00 66.81 90 GLY A CA 1
ATOM 662 C C . GLY A 1 90 ? -0.984 -1.904 16.786 1.00 66.81 90 GLY A C 1
ATOM 663 O O . GLY A 1 90 ? -1.592 -2.974 16.840 1.00 66.81 90 GLY A O 1
ATOM 664 N N . ALA A 1 91 ? 0.201 -1.734 17.379 1.00 46.88 91 ALA A N 1
ATOM 665 C CA . ALA A 1 91 ? 0.682 -2.670 18.390 1.00 46.88 91 ALA A CA 1
ATOM 666 C C . ALA A 1 91 ? -0.303 -2.618 19.569 1.00 46.88 91 ALA A C 1
ATOM 668 O O . ALA A 1 91 ? -0.429 -1.578 20.218 1.00 46.88 91 ALA A O 1
ATOM 669 N N . GLY A 1 92 ? -1.067 -3.696 19.752 1.00 40.62 92 GLY A N 1
ATOM 670 C CA . GLY A 1 92 ? -1.882 -3.901 20.948 1.00 40.62 92 GLY A CA 1
ATOM 671 C C . GLY A 1 92 ? -1.018 -4.085 22.184 1.00 40.62 92 GLY A C 1
ATOM 672 O O . GLY A 1 92 ? 0.101 -4.627 22.039 1.00 40.62 92 GLY A O 1
#

Sequence (92 aa):
MALQEEERAFVKSLLDYYIAESGSYVQMAGEYAEGGAVRDVAFGIIVGCVYSGFMESRRGEGGGPGLDDMGELRSMIGGRAGQIREAVGGAG